Protein AF-A0A5K0VPS6-F1 (afdb_monomer)

Structure (mmCIF, N/CA/C/O backbone):
data_AF-A0A5K0VPS6-F1
#
_entry.id   AF-A0A5K0VPS6-F1
#
loop_
_atom_site.group_PDB
_atom_site.id
_atom_site.type_symbol
_atom_site.label_atom_id
_atom_site.label_alt_id
_atom_site.label_comp_id
_atom_site.label_asym_id
_atom_site.label_entity_id
_atom_site.label_seq_id
_atom_site.pdbx_PDB_ins_code
_atom_site.Cartn_x
_atom_site.Cartn_y
_atom_site.Cartn_z
_atom_site.occupancy
_atom_site.B_iso_or_equiv
_atom_site.auth_seq_id
_atom_site.auth_comp_id
_atom_site.auth_asym_id
_atom_site.auth_atom_id
_atom_site.pdbx_PDB_model_num
ATOM 1 N N . ASP A 1 1 ? -4.503 -0.594 -5.731 1.00 83.31 1 ASP A N 1
ATOM 2 C CA . ASP A 1 1 ? -3.378 0.034 -6.465 1.00 83.31 1 ASP A CA 1
ATOM 3 C C . ASP A 1 1 ? -1.992 -0.253 -5.901 1.00 83.31 1 ASP A C 1
ATOM 5 O O . ASP A 1 1 ? -1.103 -0.570 -6.680 1.00 83.31 1 ASP A O 1
ATOM 9 N N . LEU A 1 2 ? -1.782 -0.255 -4.578 1.00 86.00 2 LEU A N 1
ATOM 10 C CA . LEU A 1 2 ? -0.457 -0.527 -3.984 1.00 86.00 2 LEU A CA 1
ATOM 11 C C . LEU A 1 2 ? 0.197 -1.843 -4.451 1.00 86.00 2 LEU A C 1
ATOM 13 O O . LEU A 1 2 ? 1.383 -1.858 -4.767 1.00 86.00 2 LEU A O 1
ATOM 17 N N . ARG A 1 3 ? -0.574 -2.934 -4.581 1.00 88.75 3 ARG A N 1
ATOM 18 C CA . ARG A 1 3 ? -0.062 -4.217 -5.104 1.00 88.75 3 ARG A CA 1
ATOM 19 C C . ARG A 1 3 ? 0.430 -4.119 -6.554 1.00 88.75 3 ARG A C 1
ATOM 21 O O . ARG A 1 3 ? 1.403 -4.774 -6.904 1.00 88.75 3 ARG A O 1
ATOM 28 N N . LEU A 1 4 ? -0.237 -3.314 -7.384 1.00 91.94 4 LEU A N 1
ATOM 29 C CA . LEU A 1 4 ? 0.175 -3.088 -8.770 1.00 91.94 4 LEU A CA 1
ATOM 30 C C . LEU A 1 4 ? 1.485 -2.292 -8.813 1.00 91.94 4 LEU A C 1
ATOM 32 O O . LEU A 1 4 ? 2.420 -2.705 -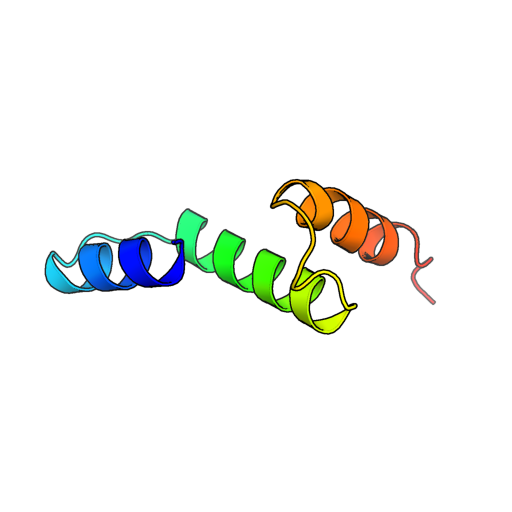9.488 1.00 91.94 4 LEU A O 1
ATOM 36 N N . ALA A 1 5 ? 1.576 -1.205 -8.041 1.00 92.00 5 ALA A N 1
ATOM 37 C CA . ALA A 1 5 ? 2.786 -0.387 -7.955 1.00 92.00 5 ALA A CA 1
ATOM 38 C C . ALA A 1 5 ? 4.005 -1.190 -7.465 1.00 92.00 5 ALA A C 1
ATOM 40 O O . ALA A 1 5 ? 5.101 -1.028 -7.995 1.00 92.00 5 ALA A O 1
ATOM 41 N N . LEU A 1 6 ? 3.806 -2.091 -6.497 1.00 91.81 6 LEU A N 1
ATOM 42 C CA . LEU A 1 6 ? 4.850 -3.001 -6.019 1.00 91.81 6 LEU A CA 1
ATOM 43 C C . LEU A 1 6 ? 5.298 -3.993 -7.097 1.00 91.81 6 LEU A C 1
ATOM 45 O O . LEU A 1 6 ? 6.494 -4.111 -7.334 1.00 91.81 6 LEU A O 1
ATOM 49 N N . GLY A 1 7 ? 4.361 -4.633 -7.803 1.00 91.38 7 GLY A N 1
ATOM 50 C CA . GLY A 1 7 ? 4.703 -5.556 -8.891 1.00 91.38 7 GLY A CA 1
ATOM 51 C C . GLY A 1 7 ? 5.434 -4.872 -10.052 1.00 91.38 7 GLY A C 1
ATOM 52 O O . GLY A 1 7 ? 6.337 -5.452 -10.649 1.00 91.38 7 GLY A O 1
ATOM 53 N N . MET A 1 8 ? 5.101 -3.612 -10.346 1.00 92.69 8 MET A N 1
ATOM 54 C CA . MET A 1 8 ? 5.840 -2.817 -11.331 1.00 92.69 8 MET A CA 1
ATOM 55 C C . MET A 1 8 ? 7.252 -2.482 -10.851 1.00 92.69 8 MET A C 1
ATOM 57 O O . MET A 1 8 ? 8.192 -2.587 -11.633 1.00 92.69 8 MET A O 1
ATOM 61 N N . ALA A 1 9 ? 7.407 -2.100 -9.581 1.00 91.38 9 ALA A N 1
ATOM 62 C CA . ALA A 1 9 ? 8.708 -1.812 -8.987 1.00 91.38 9 ALA A CA 1
ATOM 63 C C . ALA A 1 9 ? 9.621 -3.053 -9.003 1.00 91.38 9 ALA A C 1
ATOM 65 O O . ALA A 1 9 ? 10.781 -2.951 -9.394 1.00 91.38 9 ALA A O 1
ATOM 66 N N . GLU A 1 10 ? 9.078 -4.233 -8.689 1.00 91.94 10 GLU A N 1
ATOM 67 C CA . GLU A 1 10 ? 9.782 -5.517 -8.812 1.00 91.94 10 GLU A CA 1
ATOM 68 C C . GLU A 1 10 ? 10.202 -5.812 -10.259 1.00 91.94 10 GLU A C 1
ATOM 70 O O . GLU A 1 10 ? 11.350 -6.188 -10.497 1.00 91.94 10 GLU A O 1
ATOM 75 N N . ALA A 1 11 ? 9.323 -5.570 -11.239 1.00 95.06 11 ALA A N 1
ATOM 76 C CA . ALA A 1 11 ? 9.616 -5.804 -12.655 1.00 95.06 11 ALA A CA 1
ATOM 77 C C . ALA A 1 11 ? 10.791 -4.965 -13.187 1.00 95.06 11 ALA A C 1
ATOM 79 O O . ALA A 1 11 ? 11.485 -5.395 -14.107 1.00 95.06 11 ALA A O 1
ATOM 80 N N . VAL A 1 12 ? 11.036 -3.789 -12.603 1.00 95.19 12 VAL A N 1
ATOM 81 C CA . VAL A 1 12 ? 12.173 -2.921 -12.955 1.00 95.19 12 VAL A CA 1
ATOM 82 C C . VAL A 1 12 ? 13.311 -2.973 -11.931 1.00 95.19 12 VAL A C 1
ATOM 84 O O . VAL A 1 12 ? 14.219 -2.150 -11.989 1.00 95.19 12 VAL A O 1
ATOM 87 N N . SER A 1 13 ? 13.283 -3.929 -10.991 1.00 93.31 13 SER A N 1
ATOM 88 C CA . SER A 1 13 ? 14.262 -4.049 -9.895 1.00 93.31 13 SER A CA 1
ATOM 89 C C . SER A 1 13 ? 14.448 -2.761 -9.078 1.00 93.31 13 SER A C 1
ATOM 91 O O . SER A 1 13 ? 15.518 -2.520 -8.521 1.00 93.31 13 SER A O 1
ATOM 93 N N . GLN A 1 14 ? 13.406 -1.930 -8.990 1.00 93.69 14 GLN A N 1
ATOM 94 C CA . GLN A 1 14 ? 13.419 -0.702 -8.209 1.00 93.69 14 GLN A CA 1
ATOM 95 C C . GLN A 1 14 ? 12.927 -1.000 -6.787 1.00 93.69 14 GLN A C 1
ATOM 97 O O . GLN A 1 14 ? 11.773 -1.394 -6.605 1.00 93.69 14 GLN A O 1
ATOM 102 N N . PRO A 1 15 ? 13.747 -0.779 -5.747 1.00 91.62 15 PRO A N 1
ATOM 103 C CA . PRO A 1 15 ? 13.298 -0.951 -4.374 1.00 91.62 15 PRO A CA 1
ATOM 104 C C . PRO A 1 15 ? 12.165 0.028 -4.044 1.00 91.62 15 PRO A C 1
ATOM 106 O O . PRO A 1 15 ? 12.308 1.237 -4.224 1.00 91.62 15 PRO A O 1
ATOM 109 N N . SER A 1 16 ? 11.056 -0.485 -3.505 1.00 92.56 16 SER A N 1
ATOM 110 C CA . SER A 1 16 ? 9.937 0.333 -3.013 1.00 92.56 16 SER A CA 1
ATOM 111 C C . SER A 1 16 ? 9.575 -0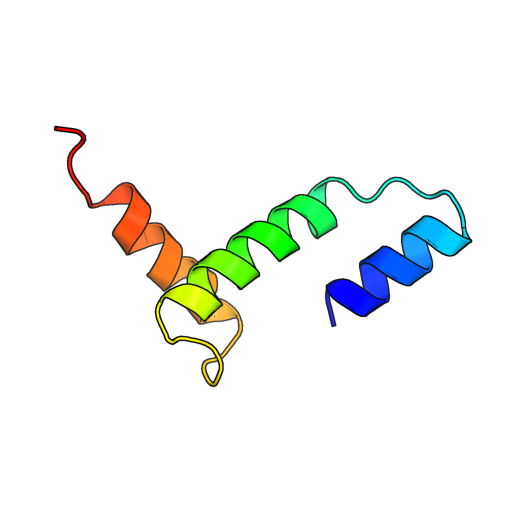.009 -1.559 1.00 92.56 16 SER A C 1
ATOM 113 O O . SER A 1 16 ? 8.473 -0.484 -1.270 1.00 92.56 16 SER A O 1
ATOM 115 N N . PRO A 1 17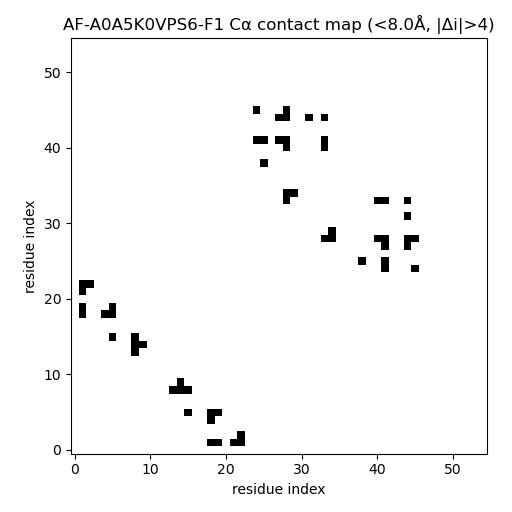 ? 10.506 0.211 -0.607 1.00 91.69 17 PRO A N 1
ATOM 116 C CA . PRO A 1 17 ? 10.314 -0.177 0.792 1.00 91.69 17 PRO A CA 1
ATOM 117 C C . PRO A 1 17 ? 9.143 0.564 1.451 1.00 91.69 17 PRO A C 1
ATOM 119 O O . PRO A 1 17 ? 8.414 -0.014 2.254 1.00 91.69 17 PRO A O 1
ATOM 122 N N . ILE A 1 18 ? 8.912 1.826 1.071 1.00 92.75 18 ILE A N 1
ATOM 123 C CA . ILE A 1 18 ? 7.816 2.641 1.612 1.00 92.75 18 ILE A CA 1
ATOM 124 C C . ILE A 1 18 ? 6.460 2.114 1.132 1.00 92.75 18 ILE A C 1
ATOM 126 O O . ILE A 1 18 ? 5.542 1.973 1.938 1.00 92.75 18 ILE A O 1
ATOM 130 N N . ALA A 1 19 ? 6.322 1.772 -0.154 1.00 91.25 19 ALA A N 1
ATOM 131 C CA . ALA A 1 19 ? 5.067 1.223 -0.665 1.00 91.25 19 ALA A CA 1
ATOM 132 C C . ALA A 1 19 ? 4.781 -0.170 -0.087 1.00 91.25 19 ALA A C 1
ATOM 134 O O . ALA A 1 19 ? 3.623 -0.497 0.168 1.00 91.25 1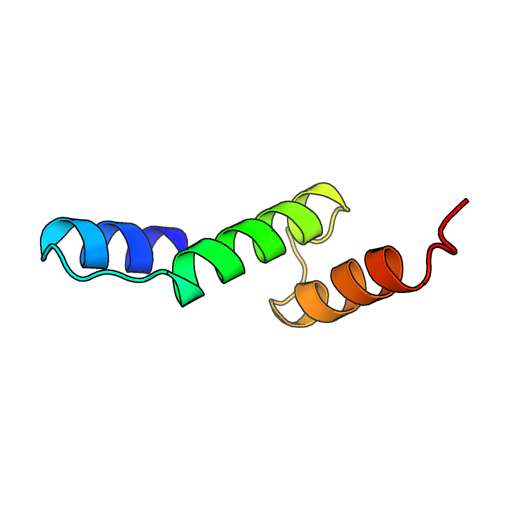9 ALA A O 1
ATOM 135 N N . ALA A 1 20 ? 5.823 -0.970 0.166 1.00 92.38 20 ALA A N 1
ATOM 136 C CA . ALA A 1 20 ? 5.687 -2.277 0.800 1.00 92.38 20 ALA A CA 1
ATOM 137 C C . ALA A 1 20 ? 5.177 -2.131 2.239 1.00 92.38 20 ALA A C 1
ATOM 139 O O . ALA A 1 20 ? 4.191 -2.766 2.607 1.00 92.38 20 ALA A O 1
ATOM 140 N N . ALA A 1 21 ? 5.768 -1.218 3.017 1.00 91.94 21 ALA A N 1
ATOM 141 C CA . ALA A 1 21 ? 5.291 -0.896 4.358 1.00 91.94 21 ALA A CA 1
ATOM 142 C C . ALA A 1 21 ? 3.843 -0.374 4.340 1.00 91.94 21 ALA A C 1
ATOM 144 O O . ALA A 1 21 ? 3.005 -0.854 5.099 1.00 91.94 21 ALA A O 1
ATOM 145 N N . ALA A 1 22 ? 3.514 0.549 3.430 1.00 91.50 22 ALA A N 1
ATOM 146 C CA . ALA A 1 22 ? 2.154 1.068 3.278 1.00 91.50 22 ALA A CA 1
ATOM 147 C C . ALA A 1 22 ? 1.137 -0.035 2.933 1.00 91.50 22 ALA A C 1
ATOM 149 O O . ALA A 1 22 ? 0.018 -0.032 3.448 1.00 91.50 22 ALA A O 1
ATOM 150 N N . ASN A 1 23 ? 1.525 -1.009 2.105 1.00 92.19 23 ASN A N 1
ATOM 151 C CA . ASN A 1 23 ? 0.697 -2.167 1.778 1.00 92.19 23 ASN A CA 1
ATOM 152 C C . ASN A 1 23 ? 0.409 -3.040 3.012 1.00 92.19 23 ASN A C 1
ATOM 154 O O . ASN A 1 23 ? -0.718 -3.505 3.166 1.00 92.19 23 ASN A O 1
ATOM 158 N N . GLU A 1 24 ? 1.370 -3.218 3.922 1.00 91.75 24 GLU A N 1
ATOM 159 C CA . GLU A 1 24 ? 1.120 -3.915 5.192 1.00 91.75 24 GLU A CA 1
ATOM 160 C C . GLU A 1 24 ? 0.152 -3.141 6.099 1.00 91.75 24 GLU A C 1
ATOM 162 O O . GLU A 1 24 ? -0.769 -3.734 6.661 1.00 91.75 24 GLU A O 1
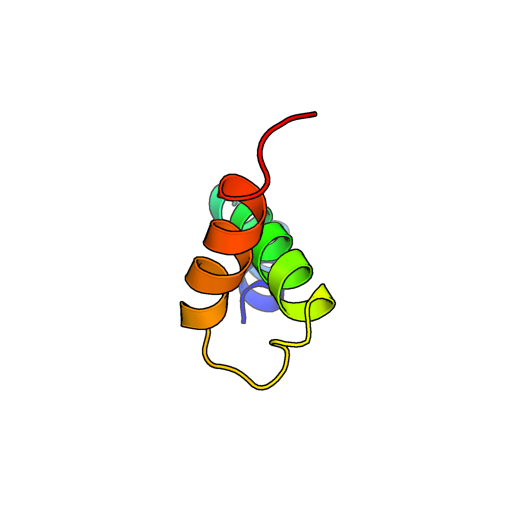ATOM 167 N N . LEU A 1 25 ? 0.275 -1.812 6.185 1.00 91.06 25 LEU A N 1
ATOM 168 C CA . LEU A 1 25 ? -0.664 -0.984 6.959 1.00 9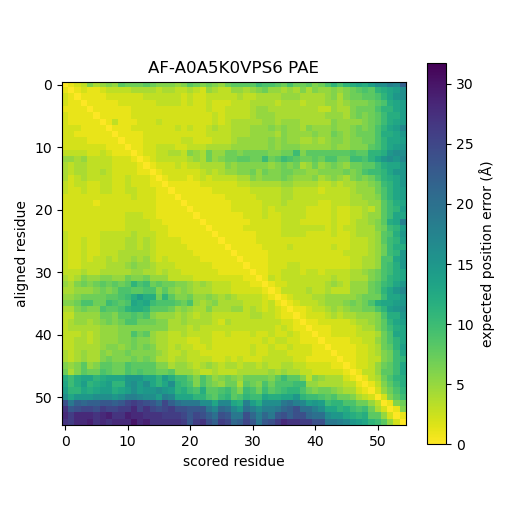1.06 25 LEU A CA 1
ATOM 169 C C . LEU A 1 25 ? -2.089 -1.063 6.391 1.00 91.06 25 LEU A C 1
ATOM 171 O O . LEU A 1 25 ? -3.059 -1.160 7.143 1.00 91.06 25 LEU A O 1
ATOM 175 N N . TYR A 1 26 ? -2.221 -1.103 5.064 1.00 90.19 26 TYR A N 1
ATOM 176 C CA . TYR A 1 26 ? -3.511 -1.295 4.407 1.00 90.19 26 TYR A CA 1
ATOM 177 C C . TYR A 1 26 ? -4.109 -2.683 4.682 1.00 90.19 26 TYR A C 1
ATOM 179 O O . TYR A 1 26 ? -5.307 -2.798 4.937 1.00 90.19 26 TYR A O 1
ATOM 187 N N . LYS A 1 27 ? -3.295 -3.749 4.700 1.00 90.06 27 LYS A N 1
ATOM 188 C CA . LYS A 1 27 ? -3.763 -5.092 5.090 1.00 90.06 27 LYS A CA 1
ATOM 189 C C . LYS A 1 27 ? -4.280 -5.120 6.529 1.00 90.06 27 LYS A C 1
ATOM 191 O O . LYS A 1 27 ? -5.299 -5.762 6.778 1.00 90.06 27 LYS A O 1
ATOM 196 N N . ILE A 1 28 ? -3.627 -4.406 7.449 1.00 89.44 28 ILE A N 1
ATOM 197 C CA . ILE A 1 28 ? -4.090 -4.270 8.838 1.00 89.44 28 ILE A CA 1
ATOM 198 C C . ILE A 1 28 ? -5.470 -3.602 8.868 1.00 89.44 28 ILE A C 1
ATOM 200 O O . ILE A 1 28 ? -6.400 -4.172 9.434 1.00 89.44 28 ILE A O 1
ATOM 204 N N . ALA A 1 29 ? -5.642 -2.460 8.199 1.00 89.44 29 ALA A N 1
ATOM 205 C CA . ALA A 1 29 ? -6.937 -1.778 8.125 1.00 89.44 29 ALA A CA 1
ATOM 206 C C . ALA A 1 29 ? -8.030 -2.667 7.506 1.00 89.44 29 ALA A C 1
ATOM 208 O O . ALA A 1 29 ? -9.142 -2.756 8.026 1.00 89.44 29 ALA A O 1
ATOM 209 N N . LYS A 1 30 ? -7.692 -3.413 6.448 1.00 88.62 30 LYS A N 1
ATOM 210 C CA . LYS A 1 30 ? -8.601 -4.383 5.826 1.00 88.62 30 LYS A CA 1
ATOM 211 C C . LYS A 1 30 ? -9.026 -5.485 6.800 1.00 88.62 30 LYS A C 1
ATOM 213 O O . LYS A 1 30 ? -10.195 -5.855 6.816 1.00 88.62 30 LYS A O 1
ATOM 218 N N . SER A 1 31 ? -8.104 -5.995 7.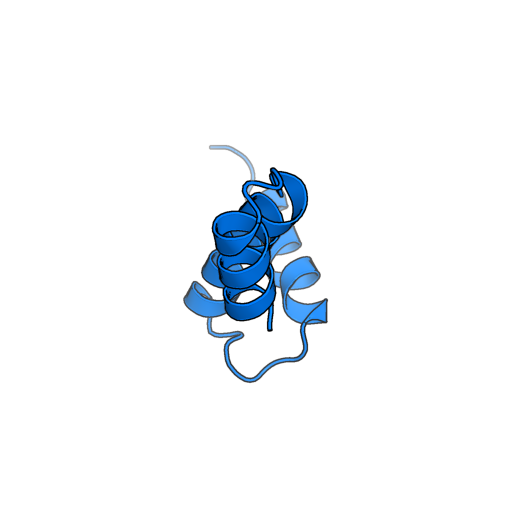621 1.00 88.44 31 SER A N 1
ATOM 219 C CA . SER A 1 31 ? -8.406 -7.027 8.625 1.00 88.44 31 SER A CA 1
ATOM 220 C C . SER A 1 31 ? -9.346 -6.540 9.736 1.00 88.44 31 SER A C 1
ATOM 222 O O . SER A 1 31 ? -10.045 -7.346 10.338 1.00 88.44 31 SER A O 1
ATOM 224 N N . GLN A 1 32 ? -9.411 -5.223 9.956 1.00 87.88 32 GLN A N 1
ATOM 225 C CA . GLN A 1 32 ? -10.312 -4.570 10.909 1.00 87.88 32 GLN A CA 1
ATOM 226 C C . GLN A 1 32 ? -11.695 -4.238 10.310 1.00 87.88 32 GLN A C 1
ATOM 228 O O . GLN A 1 32 ? -12.507 -3.597 10.967 1.00 87.88 32 GLN A O 1
ATOM 233 N N . GLY A 1 33 ? -11.983 -4.665 9.074 1.00 88.00 33 GLY A N 1
ATOM 234 C CA . GLY A 1 33 ? -13.282 -4.449 8.423 1.00 88.00 33 GLY A CA 1
ATOM 235 C C . GLY A 1 33 ? -13.376 -3.182 7.569 1.00 88.00 33 GLY A C 1
ATOM 236 O O . GLY A 1 33 ? -14.433 -2.903 7.014 1.00 88.00 33 GLY A O 1
ATOM 237 N N . HIS A 1 34 ? -12.282 -2.438 7.386 1.00 86.88 34 HIS A N 1
ATOM 238 C CA . HIS A 1 34 ? -12.252 -1.237 6.540 1.00 86.88 34 HIS A CA 1
ATOM 239 C C . HIS A 1 34 ? -11.985 -1.542 5.052 1.00 86.88 34 HIS A C 1
ATOM 241 O O . HIS A 1 34 ? -11.376 -0.731 4.360 1.00 86.88 34 HIS A O 1
ATOM 247 N N . SER A 1 35 ? -12.390 -2.713 4.538 1.00 83.19 35 SER A N 1
ATOM 248 C CA . SER A 1 35 ? -12.130 -3.094 3.136 1.00 83.19 35 SER A CA 1
ATOM 249 C C . SER A 1 35 ? -12.829 -2.195 2.120 1.00 83.19 35 SER A C 1
ATOM 251 O O . SER A 1 35 ? -12.282 -1.975 1.042 1.00 83.19 35 SER A O 1
ATOM 253 N N . ASP A 1 36 ? -14.006 -1.692 2.488 1.00 88.19 36 ASP A N 1
ATOM 254 C CA . ASP A 1 36 ? -14.889 -0.910 1.618 1.00 88.19 36 ASP A CA 1
ATOM 255 C C . ASP A 1 36 ? -14.820 0.593 1.938 1.00 88.19 36 ASP A C 1
ATOM 257 O O . ASP A 1 36 ? -15.531 1.398 1.342 1.00 88.19 36 ASP A O 1
ATOM 261 N N . ALA A 1 37 ? -13.971 0.971 2.899 1.00 86.31 37 ALA A N 1
ATOM 262 C CA . ALA A 1 37 ? -13.739 2.353 3.285 1.00 86.31 37 ALA A CA 1
ATOM 263 C C . ALA A 1 37 ? -12.624 2.988 2.438 1.00 86.31 37 ALA A C 1
ATOM 265 O O . ALA A 1 37 ? -11.767 2.301 1.875 1.00 86.31 37 AL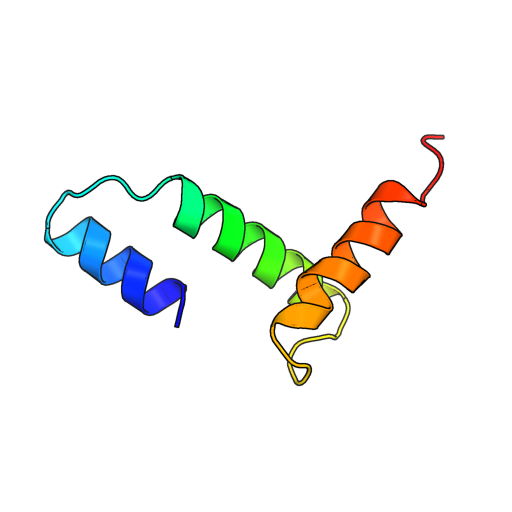A A O 1
ATOM 266 N N . ASP A 1 38 ? -12.608 4.321 2.392 1.00 89.00 38 ASP A N 1
ATOM 267 C CA . ASP A 1 38 ? -11.546 5.084 1.738 1.00 89.00 38 ASP A CA 1
ATOM 268 C C . ASP A 1 38 ? -10.162 4.789 2.337 1.00 89.00 38 ASP A C 1
ATOM 270 O O . ASP A 1 38 ? -10.021 4.408 3.501 1.00 89.00 38 ASP A O 1
ATOM 274 N N . PHE A 1 39 ? -9.100 5.058 1.569 1.00 83.25 39 PHE A N 1
ATOM 275 C CA . PHE A 1 39 ? -7.710 4.884 2.021 1.00 83.25 39 PHE A CA 1
ATOM 276 C C . PHE A 1 39 ? -7.381 5.624 3.329 1.00 83.25 39 PHE A C 1
ATOM 278 O O . PHE A 1 39 ? -6.499 5.189 4.072 1.00 83.25 39 PHE A O 1
ATOM 285 N N . SER A 1 40 ? -8.088 6.713 3.645 1.00 89.50 40 SER A N 1
ATOM 286 C CA . SER A 1 40 ? -7.940 7.441 4.911 1.00 89.50 40 SER A CA 1
ATOM 287 C C . SER A 1 40 ? -8.275 6.585 6.141 1.00 89.50 40 SER A C 1
ATOM 289 O O . SER A 1 40 ? -7.736 6.849 7.216 1.00 89.50 40 SER A O 1
ATOM 291 N N . ALA A 1 41 ? -9.067 5.515 5.995 1.00 89.31 41 ALA A N 1
ATOM 292 C CA . ALA A 1 41 ? -9.378 4.569 7.066 1.00 89.31 41 ALA A CA 1
ATOM 293 C C . ALA A 1 41 ? -8.138 3.846 7.617 1.00 89.31 41 ALA A C 1
ATOM 295 O O . ALA A 1 41 ? -8.156 3.385 8.755 1.00 89.31 41 ALA A O 1
ATOM 296 N N . VAL A 1 42 ? -7.026 3.809 6.870 1.00 89.12 42 VAL A N 1
ATOM 297 C CA . VAL A 1 42 ? -5.738 3.324 7.394 1.00 89.12 42 VAL A CA 1
ATOM 298 C C . VAL A 1 42 ? -5.292 4.151 8.599 1.00 89.12 42 VAL A C 1
ATOM 300 O O . VAL A 1 42 ? -4.783 3.593 9.564 1.00 89.12 42 VAL A O 1
ATOM 303 N N . VAL A 1 43 ? -5.519 5.467 8.593 1.00 89.06 43 VAL A N 1
ATOM 304 C CA . VAL A 1 43 ? -5.171 6.336 9.727 1.00 89.06 43 VAL A CA 1
ATOM 305 C C . VAL A 1 43 ? -6.015 5.982 10.951 1.00 89.06 43 VAL A C 1
ATOM 307 O O . VAL A 1 43 ? -5.487 5.932 12.058 1.00 89.06 43 VAL A O 1
ATOM 310 N N . GLU A 1 44 ? -7.299 5.686 10.759 1.00 87.62 44 GLU A N 1
ATOM 311 C CA . GLU A 1 44 ? -8.201 5.293 11.846 1.00 87.62 44 GLU A CA 1
ATOM 312 C C . GLU A 1 44 ? -7.834 3.918 12.422 1.00 87.62 44 GLU A C 1
ATOM 314 O O . GLU A 1 44 ? -7.667 3.773 13.632 1.00 87.62 44 GLU A O 1
ATOM 319 N N . ALA A 1 45 ? -7.562 2.943 11.553 1.00 87.19 45 ALA A N 1
ATOM 320 C CA . ALA A 1 45 ? -7.088 1.617 11.941 1.00 87.19 45 ALA A CA 1
ATOM 321 C C . ALA A 1 45 ? -5.763 1.659 12.725 1.00 87.19 45 ALA A C 1
ATOM 323 O O . ALA A 1 45 ? -5.513 0.838 13.615 1.00 87.19 45 ALA A O 1
ATOM 324 N N . LEU A 1 46 ? -4.900 2.631 12.407 1.00 86.12 46 LEU A N 1
ATOM 325 C CA . LEU A 1 46 ? -3.653 2.865 13.129 1.00 86.12 46 LEU A CA 1
ATOM 326 C C . LEU A 1 46 ? -3.882 3.544 14.478 1.00 86.12 46 LEU A C 1
ATOM 328 O O . LEU A 1 46 ? -3.228 3.155 15.442 1.00 86.12 46 LEU A O 1
ATOM 332 N N . LYS A 1 47 ? -4.818 4.495 14.595 1.00 85.38 47 LYS A N 1
ATOM 333 C CA . LYS A 1 47 ? -5.156 5.092 15.899 1.00 85.38 47 LYS A CA 1
ATOM 334 C C . LYS A 1 47 ? -5.571 4.025 16.906 1.00 85.38 47 LYS A C 1
ATOM 336 O O . LYS A 1 47 ? -5.072 4.059 18.021 1.00 85.38 47 LYS A O 1
ATOM 341 N N . ILE A 1 48 ? -6.383 3.044 16.505 1.00 75.56 48 ILE A N 1
ATOM 342 C CA . ILE A 1 48 ? -6.791 1.925 17.376 1.00 75.56 48 ILE A CA 1
ATOM 343 C C . ILE A 1 48 ? -5.568 1.130 17.864 1.00 75.56 48 ILE A C 1
ATOM 345 O O . ILE A 1 48 ? -5.459 0.801 19.047 1.00 75.56 48 ILE A O 1
ATOM 349 N N . LYS A 1 49 ? -4.607 0.867 16.966 1.00 71.94 49 LYS A N 1
ATOM 350 C CA . LYS A 1 49 ? -3.364 0.157 17.301 1.00 71.94 49 LYS A CA 1
ATOM 351 C C . LYS A 1 49 ? -2.502 0.928 18.309 1.00 71.94 49 LYS A C 1
ATOM 353 O O . LYS A 1 49 ? -1.897 0.302 19.167 1.00 71.94 49 LYS A O 1
ATOM 358 N N . PHE A 1 50 ? -2.449 2.258 18.213 1.00 69.94 50 PHE A N 1
ATOM 359 C CA . PHE A 1 50 ? -1.637 3.109 19.095 1.00 69.94 50 PHE A CA 1
ATOM 360 C C . PHE A 1 50 ? -2.380 3.623 20.343 1.00 69.94 50 PHE A C 1
ATOM 362 O O . PHE A 1 50 ? -1.744 4.148 21.250 1.00 69.94 50 PHE A O 1
ATOM 369 N N . GLN A 1 51 ? -3.708 3.487 20.401 1.00 63.72 51 GLN A N 1
ATOM 370 C CA . GLN A 1 51 ? -4.534 3.806 21.574 1.00 63.72 51 GLN A CA 1
ATOM 371 C C . GLN A 1 51 ? -4.788 2.599 22.478 1.00 63.72 51 GLN A C 1
ATOM 373 O O . GLN A 1 51 ? -5.326 2.770 23.570 1.00 63.72 51 GLN A O 1
ATOM 378 N N . SER A 1 52 ? -4.404 1.393 22.054 1.00 56.72 52 SER A N 1
ATOM 379 C CA . SER A 1 52 ? -4.332 0.251 22.961 1.00 56.72 52 SER A CA 1
ATOM 380 C C . SER A 1 52 ? -3.173 0.516 23.930 1.00 56.72 52 SER A C 1
ATOM 382 O O . SER A 1 52 ? -2.033 0.563 23.465 1.00 56.72 52 SER A O 1
ATOM 384 N N . PRO A 1 53 ? -3.421 0.752 25.234 1.00 51.44 53 PRO A N 1
ATOM 385 C CA . PRO A 1 53 ? -2.330 0.85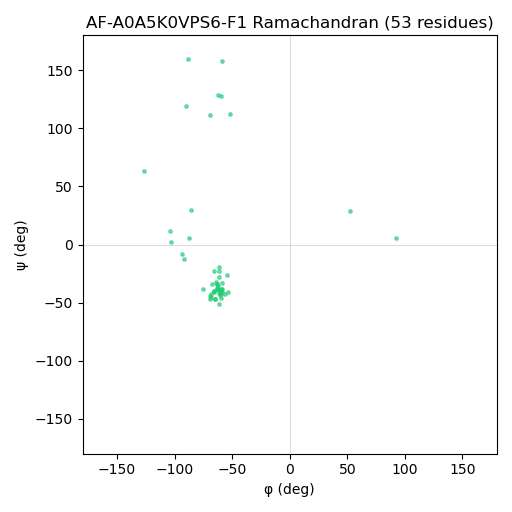6 26.189 1.00 51.44 53 PRO A CA 1
ATOM 386 C C . PRO A 1 53 ? -1.575 -0.472 26.147 1.00 51.44 53 PRO A C 1
ATOM 388 O O . PRO A 1 53 ? -2.194 -1.536 26.207 1.00 51.44 53 PRO A O 1
ATOM 391 N N . GLU A 1 54 ? -0.258 -0.407 25.961 1.00 52.25 54 GLU A N 1
ATOM 392 C CA . GLU A 1 54 ? 0.614 -1.557 26.175 1.00 52.25 54 GLU A CA 1
ATOM 393 C C . GLU A 1 54 ? 0.311 -2.116 27.575 1.00 52.25 54 GLU A C 1
ATOM 395 O O . GLU A 1 54 ? 0.525 -1.426 28.572 1.00 52.25 54 GLU A O 1
ATOM 400 N N . ASN A 1 55 ? -0.259 -3.323 27.631 1.00 39.50 55 ASN A N 1
ATOM 401 C CA . ASN A 1 55 ? -0.320 -4.138 28.843 1.00 39.50 55 ASN A CA 1
ATOM 402 C C . ASN A 1 55 ? 0.894 -5.061 28.865 1.00 39.50 55 ASN A C 1
ATOM 404 O O . ASN A 1 55 ? 1.115 -5.733 27.829 1.00 39.50 55 ASN A O 1
#

Mean predicted aligned error: 5.69 Å

Solvent-accessible surface area (backbone atoms only — not comparable to full-atom values): 3324 Å² total; per-residue (Å²): 109,62,70,58,55,50,54,53,27,58,74,68,73,44,90,54,68,67,58,52,52,51,46,53,49,45,50,54,18,38,75,73,68,45,69,88,51,62,81,70,45,37,59,56,48,46,48,58,66,71,66,53,76,90,126

pLDDT: mean 85.5, std 11.66, range [39.5, 95.19]

Nearest PDB structures (foldseek):
  2uyy-assembly1_D  TM=9.578E-01  e=3.808E-02  Homo sapiens
  7og3-assembly1_B  TM=8.262E-01  e=1.496E+00  Streptomyces spectabilis
  4dll-assembly1_B  TM=9.500E-01  e=4.869E+00  Polaromonas sp. JS666
  1zhc-assembly1_A  TM=5.026E-01  e=8.782E+00  Helicobacter pylori 26695

Organism: NCBI:txid210225

Radius of gyration: 13.35 Å; Cα contacts (8 Å, |Δi|>4): 30; chains: 1; bounding box: 29×14×42 Å

Foldseek 3Di:
DLVVVVVVCVVVVHDDPVSVVLVVLVVQLVVVVCPVPDSCSSVVSVCVVVPPPDD

Secondary structure (DSSP, 8-state):
-HHHHHHHHHHTT---HHHHHHHHHHHHHHHTTGGGS-TTHHHHHHHHHHHS---

Sequence (55 aa):
DLRLALGMAEAVSQPSPIAAAANELYKIAKSQGHSDADFSAVVEALKIKFQSPEN

InterPro domains:
  IPR008927 6-phosphogluconate dehydrogenase-like, C-terminal domain superfamily [SSF48179] (1-46)
  IPR013328 6-phosphogluconate dehydrogenase, domain 2 [G3DSA:1.10.1040.10] (1-52)
  IPR029154 3-hydroxyisobutyrate dehydrogenase-like, NAD-binding domain [PF14833] (1-45)
  IPR051265 HIBADH-related NP60 subfamily [PTHR43580] (1-46)